Protein AF-A0A1D6FMJ6-F1 (afdb_monomer_lite)

Sequence (59 aa):
MVKMIPTKPMVVETFSQYPPLGRFAVRDMRQTVAVGVIKSVEKKDPTGAKVTKAAAKKK

Foldseek 3Di:
DDDDDDPDDDDADACVVPVVRQKDFDDDPNDTPDIDGHHDDDDDDPPPDPDDPVNVPPD

Radius of gyration: 15.85 Å; chains: 1; bounding box: 28×33×36 Å

Structure (mmCIF, N/CA/C/O backbone):
data_AF-A0A1D6FMJ6-F1
#
_entry.id   AF-A0A1D6FMJ6-F1
#
loop_
_atom_site.group_PDB
_atom_site.id
_atom_site.type_symbol
_atom_site.label_atom_id
_atom_site.label_alt_id
_atom_site.label_comp_id
_atom_site.label_asym_id
_atom_site.label_entity_id
_atom_site.label_seq_id
_atom_site.pdbx_PDB_ins_code
_atom_site.Cartn_x
_atom_site.Cartn_y
_atom_site.Cartn_z
_atom_site.occupancy
_atom_site.B_iso_or_equiv
_atom_site.auth_seq_id
_atom_site.auth_comp_id
_atom_site.auth_asym_id
_atom_site.auth_atom_id
_atom_site.pdbx_PDB_model_num
ATOM 1 N N . MET A 1 1 ? -9.199 5.216 -11.225 1.00 78.69 1 MET A N 1
ATOM 2 C CA . MET A 1 1 ? -8.818 4.472 -9.999 1.00 78.69 1 MET A CA 1
ATOM 3 C C . MET A 1 1 ? -8.080 3.223 -10.446 1.00 78.69 1 MET A C 1
ATOM 5 O O . MET A 1 1 ? -8.552 2.597 -11.382 1.00 78.69 1 MET A O 1
ATOM 9 N N . VAL A 1 2 ? -6.920 2.907 -9.871 1.00 89.12 2 VAL A N 1
ATOM 10 C CA . VAL A 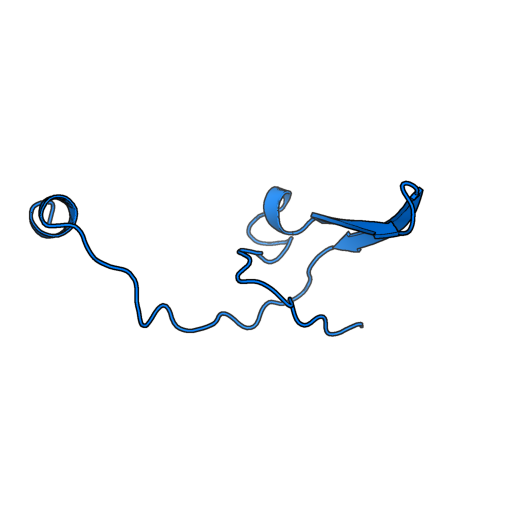1 2 ? -6.093 1.768 -10.313 1.00 89.12 2 VAL A CA 1
ATOM 11 C C . VAL A 1 2 ? -6.401 0.555 -9.435 1.00 89.12 2 VAL A C 1
ATOM 13 O O . VAL A 1 2 ? -6.378 0.683 -8.211 1.00 89.12 2 VAL A O 1
ATOM 16 N N . LYS A 1 3 ? -6.689 -0.606 -10.039 1.00 91.06 3 LYS A N 1
ATOM 17 C CA . LYS A 1 3 ? -6.770 -1.890 -9.324 1.00 91.06 3 LYS A CA 1
ATOM 18 C C . LYS A 1 3 ? -5.379 -2.523 -9.334 1.00 91.06 3 LYS A C 1
ATOM 20 O O . LYS A 1 3 ? -4.810 -2.729 -10.399 1.00 91.06 3 LYS A O 1
ATOM 25 N N . MET A 1 4 ? -4.826 -2.791 -8.155 1.00 89.88 4 MET A N 1
ATOM 26 C CA . MET A 1 4 ? -3.518 -3.433 -7.999 1.00 89.88 4 MET A CA 1
ATOM 27 C C . MET A 1 4 ? -3.701 -4.865 -7.499 1.00 89.88 4 MET A C 1
ATOM 29 O O . MET A 1 4 ? -4.523 -5.106 -6.617 1.00 89.88 4 MET A O 1
ATOM 33 N N . ILE A 1 5 ? -2.928 -5.801 -8.054 1.00 90.62 5 ILE A N 1
ATOM 34 C CA . ILE A 1 5 ? -2.902 -7.204 -7.626 1.00 90.62 5 ILE A CA 1
ATOM 35 C C . ILE A 1 5 ? -1.502 -7.492 -7.074 1.00 90.62 5 ILE A C 1
ATOM 37 O O . ILE A 1 5 ? -0.523 -7.343 -7.808 1.00 90.62 5 ILE A O 1
ATOM 41 N N . PRO A 1 6 ? -1.371 -7.873 -5.793 1.00 91.12 6 PRO A N 1
ATOM 42 C CA . PRO A 1 6 ? -0.073 -8.183 -5.217 1.00 91.12 6 PRO A CA 1
ATOM 43 C C . PRO A 1 6 ? 0.445 -9.527 -5.747 1.00 91.12 6 PRO A C 1
ATOM 45 O O . PRO A 1 6 ? -0.298 -10.500 -5.852 1.00 91.12 6 PRO A O 1
ATOM 48 N N . THR A 1 7 ? 1.743 -9.602 -6.045 1.00 92.62 7 THR A N 1
ATOM 49 C CA . THR A 1 7 ? 2.403 -10.839 -6.509 1.00 92.62 7 THR A CA 1
ATOM 50 C C . THR A 1 7 ? 2.765 -11.793 -5.367 1.00 92.62 7 THR A C 1
ATOM 52 O O . THR A 1 7 ? 2.979 -12.981 -5.595 1.00 92.62 7 THR A O 1
ATOM 55 N N . LYS A 1 8 ? 2.829 -11.290 -4.129 1.00 88.62 8 LYS A N 1
ATOM 56 C CA . LYS A 1 8 ? 3.081 -12.054 -2.898 1.00 88.62 8 LYS A CA 1
ATOM 57 C C . LYS A 1 8 ? 1.946 -11.816 -1.897 1.00 88.62 8 LYS A C 1
ATOM 59 O O . LYS A 1 8 ? 1.349 -10.740 -1.935 1.00 88.62 8 LYS A O 1
ATOM 64 N N . PRO A 1 9 ? 1.660 -12.760 -0.978 1.00 89.38 9 PRO A N 1
ATOM 65 C CA . PRO A 1 9 ? 0.693 -12.533 0.094 1.00 89.38 9 PRO A CA 1
ATOM 66 C C . PRO A 1 9 ? 1.056 -11.279 0.898 1.00 89.38 9 PRO A C 1
ATOM 68 O O . PRO A 1 9 ? 2.157 -11.178 1.436 1.00 89.38 9 PRO A O 1
ATOM 71 N N . MET A 1 10 ? 0.137 -10.317 0.952 1.00 89.81 10 MET A N 1
ATOM 72 C CA . MET A 1 10 ? 0.334 -9.020 1.592 1.00 89.81 10 MET A CA 1
ATOM 73 C C . MET A 1 10 ? -0.943 -8.635 2.335 1.00 89.81 10 MET A C 1
ATOM 75 O O . MET A 1 10 ? -2.043 -8.861 1.834 1.00 89.81 10 MET A O 1
ATOM 79 N N . VAL A 1 11 ? -0.789 -8.055 3.524 1.00 90.62 11 VAL A N 1
ATOM 80 C CA . VAL A 1 11 ? -1.900 -7.512 4.309 1.00 90.62 11 VAL A CA 1
ATOM 81 C C . VAL A 1 11 ? -1.946 -6.008 4.087 1.00 90.62 11 VAL A C 1
ATOM 83 O O . VAL A 1 11 ? -0.960 -5.316 4.333 1.00 90.62 11 VAL A O 1
ATOM 86 N N . VAL A 1 12 ? -3.088 -5.522 3.614 1.00 91.38 12 VAL A N 1
ATOM 87 C CA . VAL A 1 12 ? -3.368 -4.102 3.398 1.00 91.38 12 VAL A CA 1
ATOM 88 C C . VAL A 1 12 ? -4.802 -3.801 3.814 1.00 91.38 12 VAL A C 1
ATOM 90 O O . VAL A 1 12 ? -5.669 -4.669 3.730 1.00 91.38 12 VAL A O 1
ATOM 93 N N . GLU A 1 13 ? -5.053 -2.571 4.247 1.00 91.81 13 GLU A N 1
ATOM 94 C CA . GLU A 1 13 ? -6.368 -2.131 4.718 1.00 91.81 13 GLU A CA 1
ATOM 95 C C . GLU A 1 13 ? -6.762 -0.805 4.066 1.00 91.81 13 GLU A C 1
ATOM 97 O O . GLU A 1 13 ? -5.930 -0.091 3.500 1.00 91.81 13 GLU A O 1
ATOM 102 N N . THR A 1 14 ? -8.049 -0.465 4.126 1.00 93.62 14 THR A N 1
ATOM 103 C CA . THR A 1 14 ? -8.511 0.834 3.631 1.00 93.62 14 THR A CA 1
ATOM 104 C C . THR A 1 14 ? -7.999 1.957 4.525 1.00 93.62 14 THR A C 1
ATOM 106 O O . THR A 1 14 ? -7.909 1.831 5.748 1.00 93.62 14 THR A O 1
ATOM 109 N N . PHE A 1 15 ? -7.689 3.098 3.914 1.00 91.94 15 PHE A N 1
ATOM 110 C CA . PHE A 1 15 ? -7.153 4.242 4.646 1.00 91.94 15 PHE A CA 1
ATOM 111 C C . PHE A 1 15 ? -8.122 4.812 5.684 1.00 91.94 15 PHE A C 1
ATOM 113 O O . PHE A 1 15 ? -7.685 5.302 6.719 1.00 91.94 15 PHE A O 1
ATOM 120 N N . SER A 1 16 ? -9.428 4.734 5.421 1.00 92.25 16 SER A N 1
ATOM 121 C CA . SER A 1 16 ? -10.457 5.208 6.348 1.00 92.25 16 SER A CA 1
ATOM 122 C C . SER A 1 16 ? -10.551 4.367 7.621 1.00 92.25 16 SER A C 1
ATOM 124 O O . SER A 1 16 ? -10.882 4.914 8.667 1.00 92.25 16 SER A O 1
ATOM 126 N N . GLN A 1 17 ? -10.261 3.064 7.551 1.00 91.50 17 GLN A N 1
ATOM 127 C CA . GLN A 1 17 ? -10.301 2.172 8.714 1.00 91.50 17 GLN A CA 1
ATOM 128 C C . GLN A 1 17 ? -8.959 2.134 9.440 1.00 91.50 17 GLN A C 1
ATOM 130 O O . GLN A 1 17 ? -8.903 2.291 10.657 1.00 91.50 17 GLN A O 1
ATOM 135 N N . TYR A 1 18 ? -7.871 1.956 8.688 1.00 91.75 18 TYR A N 1
ATOM 136 C CA . TYR A 1 18 ? -6.527 1.834 9.239 1.00 91.75 18 TYR A CA 1
ATOM 137 C C . TYR A 1 18 ? -5.554 2.718 8.448 1.00 91.75 18 TYR A C 1
ATOM 139 O O . TYR A 1 18 ? -4.846 2.234 7.558 1.00 91.75 18 TYR A O 1
ATOM 147 N N . PRO A 1 19 ? -5.464 4.022 8.787 1.00 91.19 19 PRO A N 1
ATOM 148 C CA . PRO A 1 19 ? -4.616 4.979 8.080 1.00 91.19 19 PRO A CA 1
ATOM 149 C C . PRO A 1 19 ? -3.147 4.552 7.912 1.00 91.19 19 PRO A C 1
ATOM 151 O O . PRO A 1 19 ? -2.596 4.795 6.835 1.00 91.19 19 PRO A O 1
ATOM 154 N N . PRO A 1 20 ? -2.498 3.899 8.902 1.00 91.94 20 PRO A N 1
ATOM 155 C CA . PRO A 1 20 ? -1.119 3.431 8.751 1.00 91.94 20 PRO A CA 1
ATOM 156 C C . PRO A 1 20 ? -0.947 2.321 7.703 1.00 91.94 20 PRO A C 1
ATOM 158 O O . PRO A 1 20 ? 0.087 2.268 7.050 1.00 91.94 20 PRO A O 1
ATOM 161 N N . LEU A 1 21 ? -1.953 1.458 7.520 1.00 92.56 21 LEU A N 1
ATOM 162 C CA . LEU A 1 21 ? -1.913 0.322 6.585 1.00 92.56 21 LEU A CA 1
ATOM 163 C C . LEU A 1 21 ? -2.450 0.672 5.188 1.00 92.56 21 LEU A C 1
ATOM 165 O O . LEU A 1 21 ? -2.243 -0.083 4.241 1.00 92.56 21 LEU A O 1
ATOM 169 N N . GLY A 1 22 ? -3.137 1.809 5.056 1.00 92.12 22 GLY A N 1
ATOM 170 C CA . GLY A 1 22 ? -3.711 2.284 3.798 1.00 92.12 22 GLY A CA 1
ATOM 171 C C . GLY A 1 22 ? -2.823 3.234 2.992 1.00 92.12 22 GLY A C 1
ATOM 172 O O . GLY A 1 22 ? -3.252 3.684 1.933 1.00 92.12 22 GLY A O 1
ATOM 173 N N . ARG A 1 23 ? -1.620 3.581 3.469 1.00 93.81 23 ARG A N 1
ATOM 174 C CA . ARG A 1 23 ? -0.652 4.442 2.761 1.00 93.81 23 ARG A CA 1
ATOM 175 C C . ARG A 1 23 ? 0.466 3.593 2.173 1.00 93.81 23 ARG A C 1
ATOM 177 O O . ARG A 1 23 ? 1.037 2.766 2.877 1.00 93.81 23 ARG A O 1
ATOM 184 N N . PHE A 1 24 ? 0.824 3.829 0.916 1.00 93.00 24 PHE A N 1
ATOM 185 C CA . PHE A 1 24 ? 1.914 3.097 0.273 1.00 93.00 24 PHE A CA 1
ATOM 186 C C . PHE A 1 24 ? 2.756 3.991 -0.638 1.00 93.00 24 PHE A C 1
ATOM 188 O O . PHE A 1 24 ? 2.293 5.009 -1.158 1.00 93.00 24 PHE A O 1
ATOM 195 N N . ALA A 1 25 ? 4.008 3.582 -0.833 1.00 94.56 25 ALA A N 1
ATOM 196 C CA . ALA A 1 25 ? 4.937 4.183 -1.777 1.00 94.56 25 ALA A CA 1
ATOM 197 C C . ALA A 1 25 ? 5.285 3.155 -2.856 1.00 94.56 25 ALA A C 1
ATOM 199 O O . ALA A 1 25 ? 5.570 1.997 -2.548 1.00 94.56 25 ALA A O 1
ATOM 200 N N . VAL A 1 26 ? 5.282 3.587 -4.111 1.00 94.06 26 VAL A N 1
ATOM 201 C CA . VAL A 1 26 ? 5.721 2.782 -5.251 1.00 94.06 26 VAL A CA 1
ATOM 202 C C . VAL A 1 26 ? 7.176 3.126 -5.517 1.00 94.06 26 VAL A C 1
ATOM 204 O O . VAL A 1 26 ? 7.527 4.301 -5.648 1.00 94.06 26 VAL A O 1
ATOM 207 N N . ARG A 1 27 ? 8.027 2.102 -5.573 1.00 95.88 27 ARG A N 1
ATOM 208 C CA . ARG A 1 27 ? 9.459 2.256 -5.818 1.00 95.88 27 ARG A CA 1
ATOM 209 C C . ARG A 1 27 ? 9.859 1.521 -7.084 1.00 95.88 27 ARG A C 1
ATOM 211 O O . ARG A 1 27 ? 9.482 0.365 -7.246 1.00 95.88 27 ARG A O 1
ATOM 218 N N . ASP A 1 28 ? 10.667 2.175 -7.903 1.00 95.31 28 ASP A N 1
ATOM 219 C CA . ASP A 1 28 ? 11.375 1.558 -9.020 1.00 95.31 28 ASP A CA 1
ATOM 220 C C . ASP A 1 28 ? 12.831 2.038 -9.008 1.00 95.31 28 ASP A C 1
ATOM 222 O O . ASP A 1 28 ? 13.102 3.185 -8.661 1.00 95.31 28 ASP A O 1
ATOM 226 N N . MET A 1 29 ? 13.782 1.143 -9.274 1.00 91.94 29 MET A N 1
ATOM 227 C CA . MET A 1 29 ? 15.227 1.437 -9.296 1.00 91.94 29 MET A CA 1
ATOM 228 C C . MET A 1 29 ? 15.741 2.379 -8.175 1.00 91.94 29 MET A C 1
ATOM 230 O O . MET A 1 29 ? 16.444 3.353 -8.427 1.00 91.94 29 MET A O 1
ATOM 234 N N . ARG A 1 30 ? 15.424 2.078 -6.905 1.00 90.94 30 ARG A N 1
ATOM 235 C CA . ARG A 1 30 ? 15.789 2.874 -5.699 1.00 90.94 30 ARG A CA 1
ATOM 236 C C . ARG A 1 30 ? 15.155 4.269 -5.603 1.00 90.94 30 ARG A C 1
ATOM 238 O O . ARG A 1 30 ? 15.427 4.975 -4.633 1.00 90.94 30 ARG A O 1
ATOM 245 N N . GLN A 1 31 ? 14.285 4.643 -6.528 1.00 95.06 31 GLN A N 1
ATOM 246 C CA . GLN A 1 31 ? 13.566 5.911 -6.525 1.00 95.06 31 GLN A CA 1
ATOM 247 C C . GLN A 1 31 ? 12.086 5.692 -6.199 1.00 95.06 31 GLN A C 1
ATOM 249 O O . GLN A 1 31 ? 11.517 4.635 -6.472 1.00 95.06 31 GLN A O 1
ATOM 254 N N . THR A 1 32 ? 11.453 6.687 -5.577 1.00 93.69 32 THR A N 1
ATOM 255 C CA . THR A 1 32 ? 10.005 6.673 -5.328 1.00 93.69 32 THR A CA 1
ATOM 256 C C . THR A 1 32 ? 9.305 7.253 -6.548 1.00 93.69 32 THR A C 1
ATOM 258 O O . THR A 1 32 ? 9.415 8.448 -6.803 1.00 93.69 32 THR A O 1
ATOM 261 N N . VAL A 1 33 ? 8.587 6.414 -7.291 1.00 95.06 33 VAL A N 1
ATOM 262 C CA . VAL A 1 33 ? 7.893 6.821 -8.523 1.00 95.06 33 VAL A CA 1
ATOM 263 C C . VAL A 1 33 ? 6.471 7.312 -8.259 1.00 95.06 33 VAL A C 1
ATOM 265 O O . VAL A 1 33 ? 5.939 8.099 -9.035 1.00 95.06 33 VAL A O 1
ATOM 268 N N . ALA A 1 34 ? 5.843 6.873 -7.163 1.00 94.50 34 ALA A N 1
ATOM 269 C CA . ALA A 1 34 ? 4.512 7.332 -6.774 1.00 94.50 34 ALA A CA 1
ATOM 270 C C . ALA A 1 34 ? 4.240 7.150 -5.274 1.00 94.50 34 ALA A C 1
ATOM 272 O O . ALA A 1 34 ? 4.864 6.331 -4.596 1.00 94.50 34 ALA A O 1
ATOM 273 N N . VAL A 1 35 ? 3.242 7.880 -4.777 1.00 94.00 35 VAL A N 1
ATOM 274 C CA . VAL A 1 35 ? 2.632 7.695 -3.454 1.00 94.00 35 VAL A CA 1
ATOM 275 C C . VAL A 1 35 ? 1.122 7.553 -3.608 1.00 94.00 35 VAL A C 1
ATOM 277 O O . VAL A 1 35 ? 0.524 8.164 -4.494 1.00 94.00 35 VAL A O 1
ATOM 280 N N . GLY A 1 36 ? 0.501 6.726 -2.771 1.00 94.44 36 GLY A N 1
ATOM 281 C CA . GLY A 1 36 ? -0.911 6.393 -2.915 1.00 94.44 36 GLY A CA 1
ATOM 282 C C . GLY A 1 36 ? -1.604 6.041 -1.607 1.00 94.44 36 GLY A C 1
ATOM 283 O O . GLY A 1 36 ? -0.975 5.766 -0.583 1.00 94.44 36 GLY A O 1
ATOM 284 N N . VAL A 1 37 ? -2.935 6.063 -1.673 1.00 94.19 37 VAL A N 1
ATOM 285 C CA . VAL A 1 37 ? -3.837 5.769 -0.559 1.00 94.19 37 VAL A CA 1
ATOM 286 C C . VAL A 1 37 ? -4.877 4.741 -1.008 1.00 94.19 37 VAL A C 1
ATOM 288 O O . VAL A 1 37 ? -5.454 4.864 -2.091 1.00 94.19 37 VAL A O 1
ATOM 291 N N . ILE A 1 38 ? -5.117 3.720 -0.187 1.00 93.94 38 ILE A N 1
ATOM 292 C CA . ILE A 1 38 ? -6.023 2.608 -0.489 1.00 93.94 38 ILE A CA 1
ATOM 293 C C . ILE A 1 38 ? -7.470 3.014 -0.203 1.00 93.94 38 ILE A C 1
ATOM 295 O O . ILE A 1 38 ? -7.831 3.323 0.935 1.00 93.94 38 ILE A O 1
ATOM 299 N N . LYS A 1 39 ? -8.309 2.979 -1.245 1.00 92.12 39 LYS A N 1
ATOM 300 C CA . LYS A 1 39 ? -9.745 3.295 -1.157 1.00 92.12 39 LYS A CA 1
ATOM 301 C C . LYS A 1 39 ? -10.606 2.083 -0.794 1.00 92.12 39 LYS A C 1
ATOM 303 O O . LYS A 1 39 ? -11.493 2.2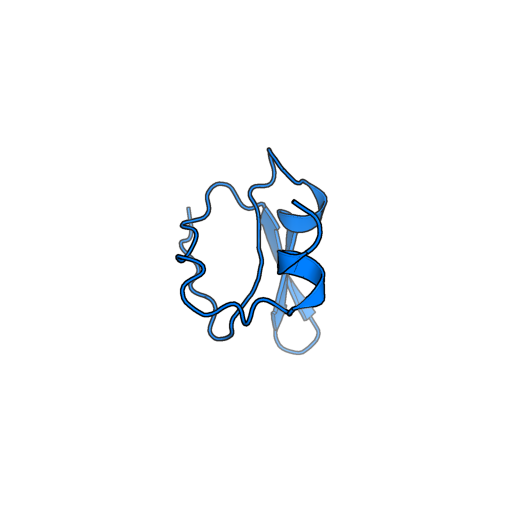00 0.040 1.00 92.12 39 LYS A O 1
ATOM 308 N N . SER A 1 40 ? -10.340 0.930 -1.404 1.00 90.88 40 SER A N 1
ATOM 309 C CA . SER A 1 40 ? -11.100 -0.311 -1.214 1.00 90.88 40 SER A CA 1
ATOM 310 C C . SER A 1 40 ? -10.173 -1.522 -1.293 1.00 90.88 40 SER A C 1
ATOM 312 O O . SER A 1 40 ? -9.209 -1.503 -2.059 1.00 90.88 40 SER A O 1
ATOM 314 N N . VAL A 1 41 ? -10.484 -2.578 -0.538 1.00 90.19 41 VAL A N 1
ATOM 315 C CA . VAL A 1 41 ? -9.744 -3.850 -0.543 1.00 90.19 41 VAL A CA 1
ATOM 316 C C . VAL A 1 41 ? -10.737 -5.002 -0.682 1.00 90.19 41 VAL A C 1
ATOM 318 O O . VAL A 1 41 ? -11.684 -5.095 0.094 1.00 90.19 41 VAL A O 1
ATOM 321 N N . GLU A 1 42 ? -10.505 -5.885 -1.652 1.00 89.62 42 GLU A N 1
ATOM 322 C CA . GLU A 1 42 ? -11.161 -7.196 -1.733 1.00 89.62 42 GLU A CA 1
ATOM 323 C C . GLU A 1 42 ? -10.362 -8.165 -0.848 1.00 89.62 42 GLU A C 1
ATOM 325 O O . GLU A 1 42 ? -9.240 -8.546 -1.189 1.00 89.62 42 GLU A O 1
ATOM 330 N N . LYS A 1 43 ? -10.892 -8.508 0.333 1.00 85.88 43 LYS A N 1
ATOM 331 C CA . LYS A 1 43 ? -10.201 -9.399 1.276 1.00 85.88 43 LYS A CA 1
ATOM 332 C C . LYS A 1 43 ? -10.315 -10.842 0.791 1.00 85.88 43 LYS A C 1
ATOM 334 O O . LYS A 1 43 ? -11.404 -11.304 0.470 1.00 85.88 43 LYS A O 1
ATOM 339 N N . LYS A 1 44 ? -9.187 -11.553 0.750 1.00 81.44 44 LYS A N 1
ATOM 340 C CA . LYS A 1 44 ? -9.170 -12.992 0.475 1.00 81.44 44 LYS A CA 1
ATOM 341 C C . LYS A 1 44 ? -9.562 -13.759 1.738 1.00 81.44 44 LYS A C 1
ATOM 343 O O . LYS A 1 44 ? -9.104 -13.403 2.825 1.00 81.44 44 LYS A O 1
ATOM 348 N N . ASP A 1 45 ? -10.356 -14.816 1.581 1.00 73.12 45 ASP A N 1
ATOM 349 C CA . ASP A 1 45 ? -10.760 -15.661 2.701 1.00 73.12 45 ASP A CA 1
ATOM 350 C C . ASP A 1 45 ? -9.546 -16.269 3.426 1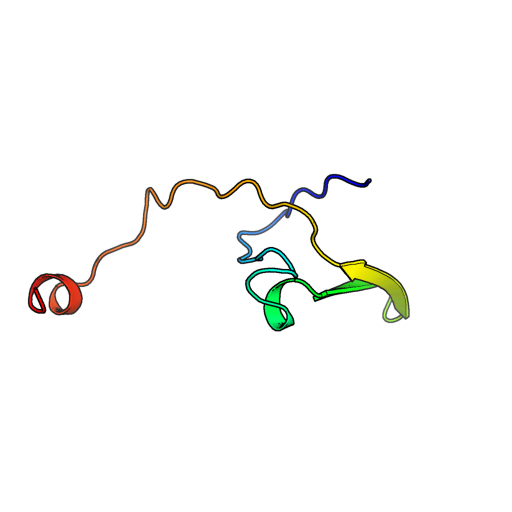.00 73.12 45 ASP A C 1
ATOM 352 O O . ASP A 1 45 ? -8.607 -16.755 2.780 1.00 73.12 45 ASP A O 1
ATOM 356 N N . PRO A 1 46 ? -9.548 -16.286 4.771 1.00 67.56 46 PRO A N 1
ATOM 357 C CA . PRO A 1 46 ? -8.474 -16.844 5.582 1.00 67.56 46 PRO A CA 1
ATOM 358 C C . PRO A 1 46 ? -8.559 -18.380 5.639 1.00 67.56 46 PRO A C 1
ATOM 360 O O . PRO A 1 46 ? -8.480 -18.992 6.703 1.00 67.56 46 PRO A O 1
ATOM 363 N N . THR A 1 47 ? -8.726 -19.044 4.497 1.00 59.09 47 THR A N 1
ATOM 364 C CA . THR A 1 47 ? -8.747 -20.508 4.400 1.00 59.09 47 THR A CA 1
ATOM 365 C C . THR A 1 47 ? -7.314 -21.037 4.425 1.00 59.09 47 THR A C 1
ATOM 367 O O . THR A 1 47 ? -6.707 -21.277 3.383 1.00 59.09 47 THR A O 1
ATOM 370 N N . GLY A 1 48 ? -6.730 -21.162 5.617 1.00 60.88 48 GLY A N 1
ATOM 371 C CA . GLY A 1 48 ? -5.407 -21.780 5.773 1.00 60.88 48 GLY A CA 1
ATOM 372 C C . GLY A 1 48 ? -4.613 -21.388 7.015 1.00 60.88 48 GLY A C 1
ATOM 373 O O . GLY A 1 48 ? -3.493 -21.870 7.189 1.00 60.88 48 GLY A O 1
ATOM 374 N N . ALA A 1 49 ? -5.149 -20.533 7.890 1.00 68.12 49 ALA A N 1
ATOM 375 C CA . ALA A 1 49 ? -4.469 -20.198 9.135 1.00 68.12 49 ALA A CA 1
ATOM 376 C C . ALA A 1 49 ? -4.367 -21.446 10.032 1.00 68.12 49 ALA A C 1
ATOM 378 O O . ALA A 1 49 ? -5.371 -21.960 10.525 1.00 68.12 49 ALA A O 1
ATOM 379 N N . LYS A 1 50 ? -3.142 -21.943 10.258 1.00 72.56 50 LYS A N 1
ATOM 380 C CA . LYS A 1 50 ? -2.877 -22.983 11.261 1.00 72.56 50 LYS A CA 1
ATOM 381 C C . LYS A 1 50 ? -3.170 -22.407 12.646 1.00 72.56 50 LYS A C 1
ATOM 383 O O . LYS A 1 50 ? -2.366 -21.658 13.197 1.00 72.56 50 LYS A O 1
ATOM 388 N N . VAL A 1 51 ? -4.325 -22.757 13.204 1.00 74.19 51 VAL A N 1
ATOM 389 C CA . VAL A 1 51 ? -4.699 -22.382 14.570 1.00 74.19 51 VAL A CA 1
ATOM 390 C C . VAL A 1 51 ? -3.841 -23.184 15.547 1.00 74.19 51 VAL A C 1
ATOM 392 O O . VAL A 1 51 ? -3.800 -24.414 15.502 1.00 74.19 51 VAL A O 1
ATOM 395 N N . THR A 1 52 ? -3.124 -22.494 16.432 1.00 83.62 52 THR A N 1
ATOM 396 C CA . THR A 1 52 ? -2.321 -23.151 17.467 1.00 83.62 52 THR A CA 1
ATOM 397 C C . THR A 1 52 ? -3.225 -23.667 18.590 1.00 83.62 52 THR A C 1
ATOM 399 O O . THR A 1 52 ? -4.241 -23.056 18.923 1.00 83.62 52 THR A O 1
ATOM 402 N N . LYS A 1 53 ? -2.845 -24.781 19.236 1.00 76.75 53 LYS A N 1
ATOM 403 C CA . LYS A 1 53 ? -3.608 -25.358 20.366 1.00 76.75 53 LYS A CA 1
ATOM 404 C C . LYS A 1 53 ? -3.835 -24.363 21.517 1.00 76.75 53 LYS A C 1
ATOM 406 O O . LYS A 1 53 ? -4.833 -24.473 22.219 1.00 76.75 53 LYS A O 1
ATOM 411 N N . ALA A 1 54 ? -2.938 -23.392 21.700 1.00 78.88 54 ALA A N 1
ATOM 412 C CA . ALA A 1 54 ? -3.090 -22.334 22.698 1.00 78.88 54 ALA A CA 1
ATOM 413 C C . ALA A 1 54 ? -4.226 -21.353 22.354 1.00 78.88 54 ALA A C 1
ATOM 415 O O . ALA A 1 54 ? -4.962 -20.944 23.247 1.00 78.88 54 ALA A O 1
ATOM 416 N N . ALA A 1 55 ? -4.417 -21.028 21.070 1.00 75.44 55 ALA A N 1
ATOM 417 C CA . ALA A 1 55 ? -5.509 -20.165 20.622 1.00 75.44 55 ALA A CA 1
ATOM 418 C C . ALA A 1 55 ? -6.886 -20.837 20.777 1.00 75.44 55 ALA A C 1
ATOM 420 O O . ALA A 1 55 ? -7.866 -20.161 21.067 1.00 75.44 55 ALA A O 1
ATOM 421 N N . ALA A 1 56 ? -6.956 -22.169 20.663 1.00 68.19 56 ALA A N 1
ATOM 422 C CA . ALA A 1 56 ? -8.196 -22.927 20.853 1.00 68.19 56 ALA A CA 1
ATOM 423 C C . ALA A 1 56 ? -8.634 -23.049 22.327 1.00 68.19 56 ALA A C 1
ATOM 425 O O . ALA A 1 56 ? -9.813 -23.256 22.593 1.00 68.19 56 ALA A O 1
ATOM 426 N N . LYS A 1 57 ? -7.703 -22.922 23.284 1.00 68.00 57 LYS A N 1
ATOM 427 C CA . LYS A 1 57 ? -7.992 -23.043 24.726 1.00 68.00 57 LYS A CA 1
ATOM 428 C C . LYS A 1 57 ? -8.494 -21.755 25.381 1.00 68.00 57 LYS A C 1
ATOM 430 O O . LYS A 1 57 ? -8.925 -21.810 26.524 1.00 68.00 57 LYS A O 1
ATOM 435 N N . LYS A 1 58 ?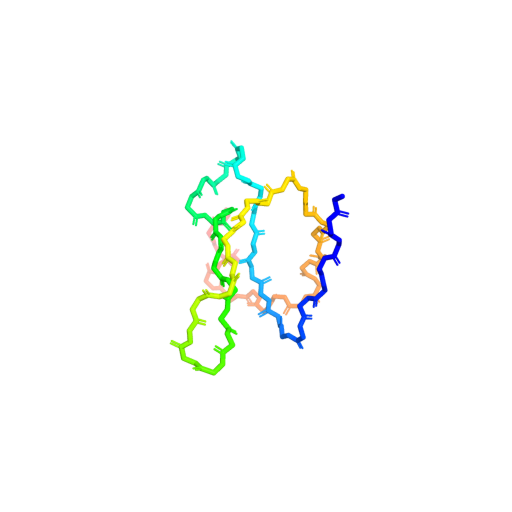 -8.396 -20.606 24.708 1.00 57.81 58 LYS A N 1
ATOM 436 C CA . LYS A 1 58 ? -8.678 -19.288 25.302 1.00 57.81 58 LYS A CA 1
ATOM 437 C C . LYS A 1 58 ? -10.095 -18.772 25.010 1.00 57.81 58 LYS A C 1
ATOM 439 O O . LYS A 1 58 ? -10.288 -17.560 24.962 1.00 57.81 58 LYS A O 1
ATOM 444 N N . LYS A 1 59 ? -11.042 -19.678 24.759 1.00 49.03 59 LYS A N 1
ATOM 445 C CA . LYS A 1 59 ? -12.450 -19.342 24.533 1.00 49.03 59 LYS A CA 1
ATOM 446 C C . LYS A 1 59 ? -13.256 -19.544 25.806 1.00 49.03 59 LYS A C 1
ATOM 448 O O . LYS A 1 59 ? -12.979 -20.552 26.490 1.00 49.03 59 LYS A O 1
#

InterPro domains:
  IPR009001 Translation elongation factor EF1A/initiation facto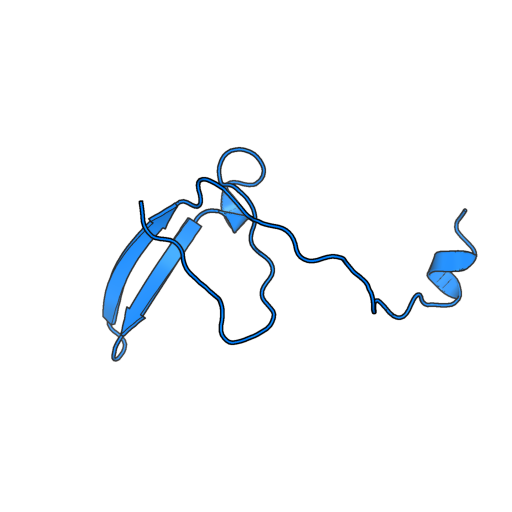r IF2gamma, C-terminal [SSF50465] (1-41)
  IPR054696 GTP-eEF1A, C-terminal domain [PF22594] (1-39)

pLDDT: mean 85.79, std 11.18, range [49.03, 95.88]

Secondary structure (DSSP, 8-state):
------SS------TTT-TTTSEEEEEETTEEEEEEE---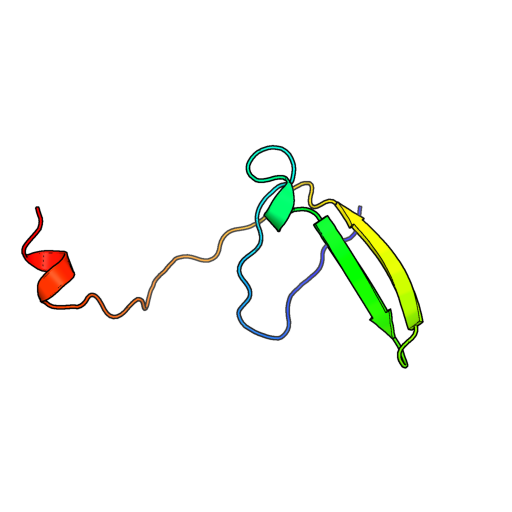--PPP-TT----HHHHT--

Organism: Zea mays (NCBI:txid4577)